Protein AF-A0A7V2KRJ9-F1 (afdb_monomer)

Structure (mmCIF, N/CA/C/O backbone):
data_AF-A0A7V2KRJ9-F1
#
_entry.id   AF-A0A7V2KRJ9-F1
#
loop_
_atom_site.group_PDB
_atom_site.id
_atom_site.type_symbol
_atom_site.label_atom_id
_atom_site.label_alt_id
_atom_site.label_comp_id
_atom_site.label_asym_id
_atom_site.label_entity_id
_atom_site.label_seq_id
_atom_site.pdbx_PDB_ins_code
_atom_site.Cartn_x
_atom_site.Cartn_y
_atom_site.Cartn_z
_atom_site.occupancy
_atom_site.B_iso_or_equiv
_atom_site.auth_seq_id
_atom_site.auth_comp_id
_atom_site.auth_asym_id
_atom_site.auth_atom_id
_atom_site.pdbx_PDB_model_num
ATOM 1 N N . THR A 1 1 ? 4.786 -13.961 -20.741 1.00 62.81 1 THR A N 1
ATOM 2 C CA . THR A 1 1 ? 5.514 -12.858 -20.081 1.00 62.81 1 THR A CA 1
ATOM 3 C C . THR A 1 1 ? 4.739 -12.447 -18.850 1.00 62.81 1 THR A C 1
ATOM 5 O O . THR A 1 1 ? 3.518 -12.423 -18.927 1.00 62.81 1 THR A O 1
ATOM 8 N N . PHE A 1 2 ? 5.408 -12.231 -17.719 1.00 61.28 2 PHE A N 1
ATOM 9 C CA . PHE A 1 2 ? 4.775 -11.829 -16.459 1.00 61.28 2 PHE A CA 1
ATOM 10 C C . PHE A 1 2 ? 4.596 -10.303 -16.440 1.00 61.28 2 PHE A C 1
ATOM 12 O O . PHE A 1 2 ? 5.543 -9.588 -16.754 1.00 61.28 2 PHE A O 1
ATOM 19 N N . ASP A 1 3 ? 3.392 -9.827 -16.122 1.00 69.88 3 ASP A N 1
ATOM 20 C CA . ASP A 1 3 ? 3.074 -8.407 -15.928 1.00 69.88 3 ASP A CA 1
ATOM 21 C C . ASP A 1 3 ? 2.275 -8.293 -14.626 1.00 69.88 3 ASP A C 1
ATOM 23 O O . ASP A 1 3 ? 1.245 -8.950 -14.465 1.00 69.88 3 ASP A O 1
ATOM 27 N N . GLU A 1 4 ? 2.755 -7.488 -13.685 1.00 66.12 4 GLU A N 1
ATOM 28 C CA . GLU A 1 4 ? 2.124 -7.283 -12.374 1.00 66.12 4 GLU A CA 1
ATOM 29 C C . GLU A 1 4 ? 0.7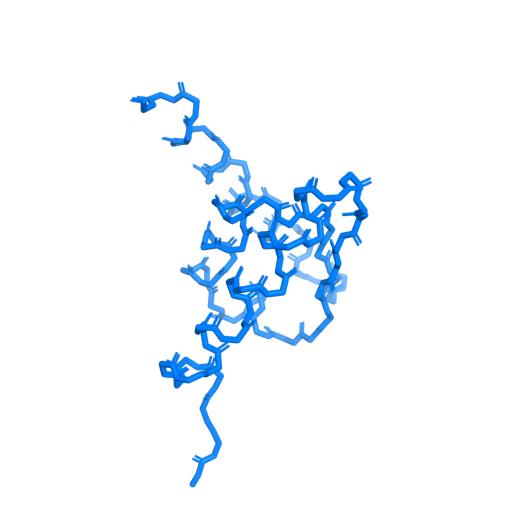87 -6.532 -12.476 1.00 66.12 4 GLU A C 1
ATOM 31 O O . GLU A 1 4 ? -0.019 -6.560 -11.547 1.00 66.12 4 GLU A O 1
ATOM 36 N N . ARG A 1 5 ? 0.511 -5.917 -13.631 1.00 67.62 5 ARG A N 1
ATOM 37 C CA . ARG A 1 5 ? -0.772 -5.287 -13.971 1.00 67.62 5 ARG A CA 1
ATOM 38 C C . ARG A 1 5 ? -1.739 -6.258 -14.637 1.00 67.62 5 ARG A C 1
ATOM 40 O O . ARG A 1 5 ? -2.828 -5.851 -15.040 1.00 67.62 5 ARG A O 1
ATOM 47 N N . ASN A 1 6 ? -1.356 -7.527 -14.791 1.00 83.50 6 ASN A N 1
ATOM 48 C CA . ASN A 1 6 ? -2.276 -8.540 -15.273 1.00 83.50 6 ASN A CA 1
ATOM 49 C C . ASN A 1 6 ? -3.517 -8.556 -14.373 1.00 83.50 6 ASN A C 1
ATOM 51 O O . ASN A 1 6 ? -3.417 -8.596 -13.147 1.00 83.50 6 ASN A O 1
ATOM 55 N N . GLU A 1 7 ? -4.691 -8.538 -14.994 1.0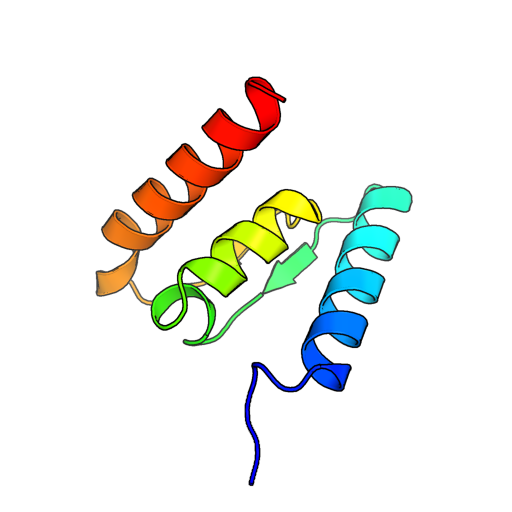0 84.88 7 GLU A N 1
ATOM 56 C CA . GLU A 1 7 ? -5.967 -8.444 -14.289 1.00 84.88 7 GLU A CA 1
ATOM 57 C C . GLU A 1 7 ? -6.135 -9.546 -13.232 1.00 84.88 7 GLU A C 1
ATOM 59 O O . GLU A 1 7 ? -6.615 -9.278 -12.131 1.00 84.88 7 GLU A O 1
ATOM 64 N N . ALA A 1 8 ? -5.648 -10.761 -13.503 1.00 87.81 8 ALA A N 1
ATOM 65 C CA . ALA A 1 8 ? -5.693 -11.855 -12.539 1.00 87.81 8 ALA A CA 1
ATOM 66 C C . ALA A 1 8 ? -4.856 -11.565 -11.280 1.00 87.81 8 ALA A C 1
ATOM 68 O O . ALA A 1 8 ? -5.271 -11.919 -10.176 1.00 87.81 8 ALA A O 1
ATOM 69 N N . VAL A 1 9 ? -3.709 -10.890 -11.425 1.00 88.31 9 VAL A N 1
ATOM 70 C CA . VAL A 1 9 ? -2.856 -10.474 -10.299 1.00 88.31 9 VAL A CA 1
ATOM 71 C C . VAL A 1 9 ? -3.555 -9.388 -9.486 1.00 88.31 9 VAL A C 1
ATOM 73 O O . VAL A 1 9 ? -3.631 -9.497 -8.263 1.00 88.31 9 VAL A O 1
ATOM 76 N N . LEU A 1 10 ? -4.139 -8.385 -10.147 1.00 90.44 10 LEU A N 1
ATOM 77 C CA . LEU A 1 10 ? -4.875 -7.312 -9.471 1.00 90.44 10 LEU A CA 1
ATOM 78 C C . LEU A 1 10 ? -6.078 -7.846 -8.684 1.00 90.44 10 LEU A C 1
ATOM 80 O O . LEU A 1 10 ? -6.263 -7.468 -7.529 1.00 90.44 10 LEU A O 1
ATOM 84 N N . ILE A 1 11 ? -6.849 -8.773 -9.262 1.00 93.12 11 ILE A N 1
ATOM 85 C CA . ILE A 1 11 ? -7.976 -9.428 -8.579 1.00 93.12 11 ILE A CA 1
ATOM 86 C C . ILE A 1 11 ? -7.487 -10.231 -7.368 1.00 93.12 11 ILE A C 1
ATOM 88 O O . ILE A 1 11 ? -8.127 -10.215 -6.313 1.00 93.12 11 ILE A O 1
ATOM 92 N N . ALA A 1 12 ? -6.365 -10.944 -7.498 1.00 93.38 12 ALA A N 1
ATOM 93 C CA . ALA A 1 12 ? -5.794 -11.707 -6.393 1.00 93.38 12 ALA A CA 1
ATOM 94 C C . ALA A 1 12 ? -5.361 -10.791 -5.235 1.00 93.38 12 ALA A C 1
ATOM 96 O O . ALA A 1 12 ? -5.704 -11.065 -4.082 1.00 93.38 12 ALA A O 1
ATOM 97 N N . LEU A 1 13 ? -4.677 -9.683 -5.540 1.00 93.25 13 LEU A N 1
ATOM 98 C CA . LEU A 1 13 ? -4.263 -8.679 -4.556 1.00 93.25 13 LEU A CA 1
ATOM 99 C C . LEU A 1 13 ? -5.467 -8.040 -3.861 1.00 93.25 13 LEU A C 1
ATOM 101 O O . LEU A 1 13 ? -5.519 -8.005 -2.632 1.00 93.25 13 LEU A O 1
ATOM 105 N N . GLU A 1 14 ? -6.463 -7.596 -4.629 1.00 95.50 14 GLU A N 1
ATOM 106 C CA . GLU A 1 14 ? -7.683 -6.994 -4.092 1.00 95.50 14 GLU A CA 1
ATOM 107 C C . GLU A 1 14 ? -8.388 -7.934 -3.110 1.00 95.50 14 GLU A C 1
ATOM 109 O O . GLU A 1 14 ? -8.747 -7.530 -2.001 1.00 95.50 14 GLU A O 1
ATOM 114 N N . ARG A 1 15 ? -8.567 -9.203 -3.49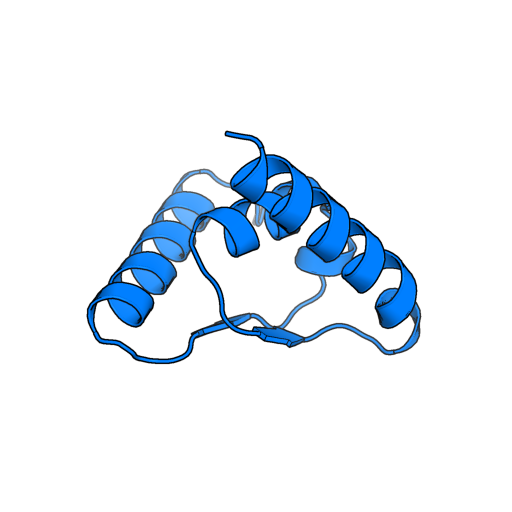8 1.00 96.62 15 ARG A N 1
ATOM 115 C CA . ARG A 1 15 ? -9.211 -10.214 -2.651 1.00 96.62 15 ARG A CA 1
ATOM 116 C C . ARG A 1 15 ? -8.436 -10.444 -1.362 1.00 96.62 15 ARG A C 1
ATOM 118 O O . ARG A 1 15 ? -9.048 -10.467 -0.297 1.00 96.62 15 ARG A O 1
ATOM 125 N N . ALA A 1 16 ? -7.115 -10.591 -1.447 1.00 96.00 16 ALA A N 1
ATOM 126 C CA . ALA A 1 16 ? -6.270 -10.822 -0.281 1.00 96.00 16 ALA A CA 1
ATOM 127 C C . ALA A 1 16 ? -6.327 -9.646 0.708 1.00 96.00 16 ALA A C 1
ATOM 129 O O . ALA A 1 16 ? -6.540 -9.853 1.903 1.00 96.00 16 ALA A O 1
ATOM 130 N N . ILE A 1 17 ? -6.207 -8.413 0.208 1.00 96.75 17 ILE A N 1
ATOM 131 C CA . ILE A 1 17 ? -6.207 -7.201 1.037 1.00 96.75 17 ILE A CA 1
ATOM 132 C C . ILE A 1 17 ? -7.576 -6.987 1.684 1.00 96.75 17 ILE A C 1
ATOM 134 O O . ILE A 1 17 ? -7.659 -6.794 2.897 1.00 96.75 17 ILE A O 1
ATOM 138 N N . LYS A 1 18 ? -8.666 -7.085 0.910 1.00 96.81 18 LYS A N 1
ATOM 139 C CA . LYS A 1 18 ? -10.027 -6.930 1.445 1.00 96.81 18 LYS A CA 1
ATOM 140 C C . LYS A 1 18 ? -10.364 -8.006 2.474 1.00 96.81 18 LYS A C 1
ATOM 142 O O . LYS A 1 18 ? -10.976 -7.690 3.493 1.00 96.81 18 LYS A O 1
ATOM 147 N N . ALA A 1 19 ? -9.942 -9.251 2.243 1.00 97.69 19 ALA A N 1
ATOM 148 C CA . ALA A 1 19 ? -10.120 -10.331 3.207 1.00 97.69 19 ALA A CA 1
ATOM 149 C C . ALA A 1 19 ? -9.364 -10.040 4.512 1.00 97.69 19 ALA A C 1
ATOM 151 O O . ALA A 1 19 ? -9.980 -10.061 5.577 1.00 97.69 19 ALA A O 1
ATOM 152 N N . ALA A 1 20 ? -8.074 -9.689 4.441 1.00 97.31 20 ALA A N 1
ATOM 153 C CA . ALA A 1 20 ? -7.275 -9.327 5.614 1.00 97.31 20 ALA A CA 1
ATOM 154 C C . ALA A 1 20 ? -7.916 -8.173 6.400 1.00 97.31 20 ALA A C 1
ATOM 156 O O . ALA A 1 20 ? -8.159 -8.302 7.601 1.00 97.31 20 ALA A O 1
ATOM 157 N N . ARG A 1 21 ? -8.317 -7.101 5.704 1.00 95.75 21 ARG A N 1
ATOM 158 C CA . ARG A 1 21 ? -9.013 -5.956 6.303 1.00 95.75 21 ARG A CA 1
ATOM 159 C C . ARG A 1 21 ? -10.313 -6.364 6.997 1.00 95.75 21 ARG A C 1
ATOM 161 O O . ARG A 1 21 ? -10.562 -5.916 8.111 1.00 95.75 21 ARG A O 1
ATOM 168 N N . SER A 1 22 ? -11.129 -7.217 6.371 1.00 96.62 22 SER A N 1
ATOM 169 C CA . SER A 1 22 ? -12.395 -7.687 6.959 1.00 96.62 22 SER A CA 1
ATOM 170 C C . SER A 1 22 ? -12.202 -8.491 8.248 1.00 96.62 22 SER A C 1
ATOM 172 O O . SER A 1 22 ? -13.085 -8.510 9.099 1.00 96.62 22 SER A O 1
ATOM 174 N N . MET A 1 23 ? -11.029 -9.106 8.413 1.00 97.06 23 MET A N 1
ATOM 175 C CA . MET A 1 23 ? -10.644 -9.853 9.609 1.00 97.06 23 MET A CA 1
ATOM 176 C C . MET A 1 23 ? -9.892 -8.991 10.636 1.00 97.06 23 MET A C 1
ATOM 178 O O . MET A 1 23 ? -9.454 -9.513 11.657 1.00 97.06 23 MET A O 1
ATOM 182 N N . GLY A 1 24 ? -9.697 -7.691 10.375 1.00 95.69 24 GLY A N 1
ATOM 183 C CA . GLY A 1 24 ? -8.874 -6.823 11.223 1.00 95.69 24 GLY A CA 1
ATOM 184 C C . GLY A 1 24 ? -7.383 -7.188 11.211 1.00 95.69 24 GLY A C 1
ATOM 185 O O . GLY A 1 24 ? -6.656 -6.826 12.132 1.00 95.69 24 GLY A O 1
ATOM 186 N N . VAL A 1 25 ? -6.927 -7.920 10.190 1.00 97.00 25 VAL A N 1
ATOM 187 C CA . VAL A 1 25 ? -5.538 -8.362 10.029 1.00 97.00 25 VAL A CA 1
ATOM 188 C C . VAL A 1 25 ? -4.789 -7.378 9.134 1.00 97.00 25 VAL A C 1
ATOM 190 O O . VAL A 1 25 ? -5.302 -6.922 8.109 1.00 97.00 25 VAL A O 1
ATOM 193 N N . THR A 1 26 ? -3.554 -7.055 9.511 1.00 96.00 26 THR A N 1
ATOM 194 C CA . THR A 1 26 ? -2.680 -6.195 8.712 1.00 96.00 26 THR A CA 1
ATOM 195 C C . THR A 1 26 ? -2.245 -6.895 7.425 1.00 96.00 26 THR A C 1
ATOM 197 O O . THR A 1 26 ? -2.021 -8.103 7.378 1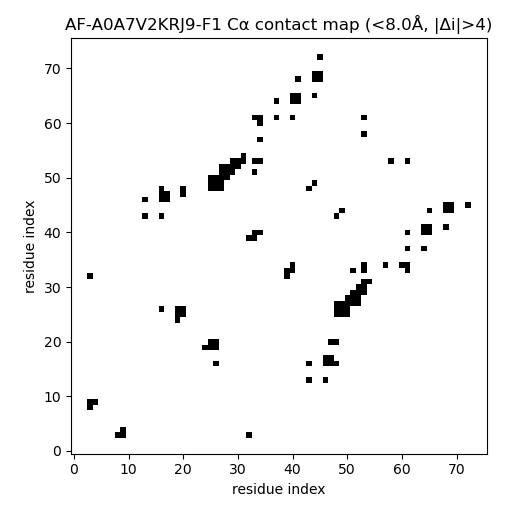.00 96.00 26 THR A O 1
ATOM 200 N N . SER A 1 27 ? -2.112 -6.121 6.354 1.00 96.00 27 SER A N 1
ATOM 201 C CA . SER A 1 27 ? -1.571 -6.573 5.072 1.00 96.00 27 SER A CA 1
ATOM 202 C C . SER A 1 27 ? -0.473 -5.626 4.600 1.00 96.00 27 SER A C 1
ATOM 204 O O . SER A 1 27 ? -0.574 -4.403 4.755 1.00 96.00 27 SER A O 1
ATOM 206 N N . SER A 1 28 ? 0.596 -6.204 4.054 1.00 93.44 28 SER A N 1
ATOM 207 C CA . SER A 1 28 ? 1.739 -5.476 3.509 1.00 93.44 28 SER A CA 1
ATOM 208 C C . SER A 1 28 ? 2.159 -6.079 2.177 1.00 93.44 28 SER A C 1
ATOM 210 O O . SER A 1 28 ? 2.025 -7.288 1.975 1.00 93.44 28 SER A O 1
ATOM 212 N N . ILE A 1 29 ? 2.665 -5.239 1.279 1.00 90.12 29 ILE A N 1
ATOM 213 C CA . ILE A 1 29 ? 3.256 -5.664 0.013 1.00 90.12 29 ILE A CA 1
ATOM 214 C C . ILE A 1 29 ? 4.711 -5.203 -0.047 1.00 90.12 29 ILE A C 1
ATOM 216 O O . ILE A 1 29 ? 5.036 -4.066 0.304 1.00 90.12 29 ILE A O 1
ATOM 220 N N . CYS A 1 30 ? 5.583 -6.104 -0.486 1.00 87.50 30 CYS A N 1
ATOM 221 C CA . CYS A 1 30 ? 6.970 -5.814 -0.813 1.00 87.50 30 CYS A CA 1
ATOM 222 C C . CYS A 1 30 ? 7.187 -5.959 -2.322 1.00 87.50 30 CYS A C 1
ATOM 224 O O . CYS A 1 30 ? 6.482 -6.714 -2.991 1.00 87.50 30 CYS A O 1
ATOM 226 N N . GLY A 1 31 ? 8.161 -5.227 -2.856 1.00 75.75 31 GLY A N 1
ATOM 227 C CA . GLY A 1 31 ? 8.527 -5.277 -4.270 1.00 75.75 31 GLY A CA 1
ATOM 228 C C . GLY A 1 31 ? 8.680 -3.889 -4.876 1.00 75.75 31 GLY A C 1
ATOM 229 O O . GLY A 1 31 ? 8.455 -2.877 -4.218 1.00 75.75 31 GLY A O 1
ATOM 230 N N . GLN A 1 32 ? 9.078 -3.843 -6.146 1.00 71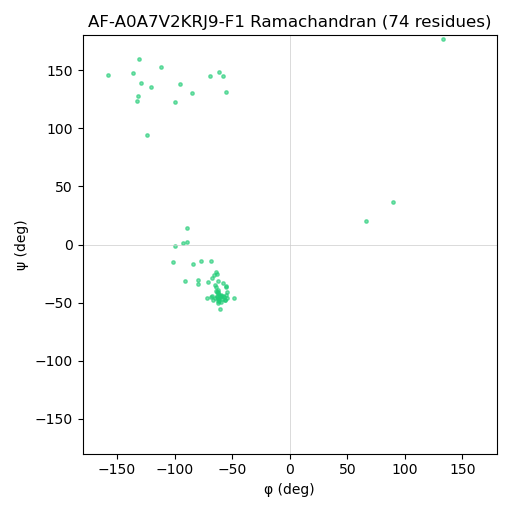.25 32 GLN A N 1
ATOM 231 C CA . GLN A 1 32 ? 9.256 -2.578 -6.863 1.00 71.25 32 GLN A CA 1
ATOM 232 C C . GLN A 1 32 ? 7.947 -2.047 -7.462 1.00 71.25 32 GLN A C 1
ATOM 234 O O . GLN A 1 32 ? 7.865 -0.857 -7.751 1.00 71.25 32 GLN A O 1
ATOM 239 N N . ALA A 1 33 ? 6.913 -2.885 -7.594 1.00 70.25 33 ALA A N 1
ATOM 240 C CA . ALA A 1 33 ? 5.615 -2.520 -8.164 1.00 70.25 33 ALA A CA 1
ATOM 241 C C . ALA A 1 33 ? 5.006 -1.216 -7.594 1.00 70.25 33 ALA A C 1
ATOM 243 O O . ALA A 1 33 ? 4.600 -0.369 -8.390 1.00 70.25 33 ALA A O 1
ATOM 244 N N . PRO A 1 34 ? 4.985 -0.984 -6.260 1.00 61.53 34 PRO A N 1
ATOM 245 C CA . PRO A 1 34 ? 4.415 0.238 -5.680 1.00 61.53 34 PRO A CA 1
ATOM 246 C C . PRO A 1 34 ? 5.224 1.498 -6.022 1.00 61.53 34 PRO A C 1
ATOM 248 O O . PRO A 1 34 ? 4.676 2.596 -6.110 1.00 61.53 34 PRO A O 1
ATOM 251 N N . SER A 1 35 ? 6.531 1.329 -6.229 1.00 65.50 35 SER A N 1
ATOM 252 C CA . SER A 1 35 ? 7.459 2.396 -6.608 1.00 65.50 35 SER A CA 1
ATOM 253 C C . SER A 1 35 ? 7.399 2.718 -8.102 1.00 65.50 35 SER A C 1
ATOM 255 O O . SER A 1 35 ? 7.654 3.850 -8.500 1.00 65.50 35 SER A O 1
ATOM 257 N N . VAL A 1 36 ? 7.091 1.722 -8.936 1.00 70.81 36 VAL A N 1
ATOM 258 C CA . VAL A 1 36 ? 7.089 1.846 -10.402 1.00 70.81 36 VAL A CA 1
ATOM 259 C C . VAL A 1 36 ? 5.716 2.272 -10.931 1.00 70.81 36 VAL A C 1
ATOM 261 O O . VAL A 1 36 ? 5.646 2.996 -11.923 1.00 70.81 36 VAL A O 1
ATOM 264 N N . TYR A 1 37 ? 4.629 1.874 -10.262 1.00 80.75 37 TYR A N 1
ATOM 265 C CA . TYR A 1 37 ? 3.257 2.114 -10.713 1.00 80.75 37 TYR A CA 1
ATOM 266 C C . TYR A 1 37 ? 2.439 2.857 -9.644 1.00 80.75 37 TYR A C 1
ATOM 268 O O . TYR A 1 37 ? 1.828 2.220 -8.780 1.00 80.75 37 TYR A O 1
ATOM 276 N N . PRO A 1 38 ? 2.359 4.201 -9.706 1.00 83.38 38 PRO A N 1
ATOM 277 C CA . PRO A 1 38 ? 1.561 4.991 -8.767 1.00 83.38 38 PRO A CA 1
ATOM 278 C C . PRO A 1 38 ? 0.100 4.536 -8.695 1.00 83.38 38 PRO A C 1
ATOM 280 O O . PRO A 1 38 ? -0.453 4.394 -7.612 1.00 83.38 38 PRO A O 1
ATOM 283 N N . GLU A 1 39 ? -0.496 4.204 -9.841 1.00 86.56 39 GLU A N 1
ATOM 284 C CA . GLU A 1 39 ? -1.861 3.674 -9.961 1.00 86.56 39 GLU A CA 1
ATOM 285 C C . GLU A 1 39 ? -2.102 2.382 -9.162 1.00 86.56 39 GLU A C 1
ATOM 287 O O . GLU A 1 39 ? -3.200 2.163 -8.645 1.00 86.56 39 GLU A O 1
ATOM 292 N N . LEU A 1 40 ? -1.082 1.525 -9.028 1.00 87.69 40 LEU A N 1
ATOM 293 C CA . LEU A 1 40 ? -1.169 0.323 -8.207 1.00 87.69 40 LEU A CA 1
ATOM 294 C C . LEU A 1 40 ? -1.171 0.704 -6.728 1.00 87.69 40 LEU A C 1
ATOM 296 O O . LEU A 1 40 ? -2.030 0.235 -5.989 1.00 87.69 40 LEU A O 1
ATOM 300 N N . THR A 1 41 ? -0.271 1.594 -6.309 1.00 89.81 41 THR A N 1
ATOM 301 C CA . THR A 1 41 ? -0.229 2.125 -4.937 1.00 89.81 41 THR A CA 1
ATOM 302 C C . THR A 1 41 ? -1.563 2.752 -4.538 1.00 89.81 41 THR A C 1
ATOM 304 O O . THR A 1 41 ? -2.085 2.449 -3.468 1.00 89.81 41 THR A O 1
ATOM 307 N N . GLU A 1 42 ? -2.185 3.531 -5.423 1.00 91.69 42 GLU A N 1
ATOM 308 C CA . GLU A 1 42 ? -3.515 4.104 -5.188 1.00 91.69 42 GLU A CA 1
ATOM 309 C C . GLU A 1 42 ? -4.595 3.030 -4.990 1.00 91.69 42 GLU A C 1
ATOM 311 O O . GLU A 1 42 ? -5.406 3.127 -4.066 1.00 91.69 42 GLU A O 1
ATOM 316 N N . LYS A 1 43 ? -4.596 1.974 -5.818 1.00 92.75 43 LYS A N 1
ATOM 317 C CA . LYS A 1 43 ? -5.518 0.836 -5.664 1.00 92.75 43 LYS A CA 1
ATOM 318 C C . LYS A 1 43 ? -5.296 0.100 -4.346 1.00 92.75 43 LYS A C 1
ATOM 320 O O . LYS A 1 43 ? -6.266 -0.205 -3.660 1.00 92.75 43 LYS A O 1
ATOM 325 N N . LEU A 1 44 ? -4.042 -0.157 -3.976 1.00 93.75 44 LEU A N 1
ATOM 326 C CA . LEU A 1 44 ? -3.688 -0.831 -2.726 1.00 93.75 44 LEU A CA 1
ATOM 327 C C . LEU A 1 44 ? -4.200 -0.044 -1.509 1.00 93.75 44 LEU A C 1
ATOM 329 O O . LEU A 1 44 ? -4.811 -0.634 -0.615 1.00 93.75 44 LEU A O 1
ATOM 333 N N . VAL A 1 45 ? -4.023 1.283 -1.506 1.00 94.56 45 VAL A N 1
ATOM 334 C CA . VAL A 1 45 ? -4.574 2.181 -0.475 1.00 94.56 45 VAL A CA 1
ATOM 335 C C . VAL A 1 45 ? -6.104 2.116 -0.462 1.00 94.56 45 VAL A C 1
ATOM 337 O O . VAL A 1 45 ? -6.698 1.897 0.591 1.00 94.56 45 VAL A O 1
ATOM 340 N N . ALA A 1 46 ? -6.756 2.199 -1.626 1.00 94.88 46 ALA A N 1
ATOM 341 C CA . ALA A 1 46 ? -8.215 2.113 -1.733 1.00 94.88 46 ALA A CA 1
ATOM 342 C C . ALA A 1 46 ? -8.791 0.760 -1.273 1.00 94.88 46 ALA A C 1
ATOM 344 O O . ALA A 1 46 ? -9.907 0.700 -0.756 1.00 94.88 46 ALA A O 1
ATOM 345 N N . TRP A 1 47 ? -8.047 -0.335 -1.438 1.00 96.00 47 TRP A N 1
ATOM 346 C CA . TRP A 1 47 ? -8.415 -1.652 -0.911 1.00 96.00 47 TRP A CA 1
ATOM 347 C C . TRP A 1 47 ? -8.151 -1.786 0.592 1.00 96.00 47 TRP A C 1
ATOM 349 O O . TRP A 1 47 ? -8.697 -2.686 1.234 1.00 96.00 47 TRP A O 1
ATOM 359 N N . GLY A 1 48 ? -7.382 -0.859 1.163 1.00 95.56 48 GLY A N 1
ATOM 360 C CA . GLY A 1 48 ? -7.114 -0.763 2.588 1.00 95.56 48 GLY A CA 1
ATOM 361 C C . GLY A 1 48 ? -5.897 -1.560 3.033 1.00 95.56 48 GLY A C 1
ATOM 362 O O . GLY A 1 48 ? -5.932 -2.138 4.121 1.00 95.56 48 GLY A O 1
ATOM 363 N N . ILE A 1 49 ? -4.847 -1.601 2.206 1.00 95.88 49 ILE A N 1
ATOM 364 C CA . ILE A 1 49 ? -3.541 -2.100 2.633 1.00 95.88 49 ILE A CA 1
ATOM 365 C C . ILE A 1 49 ? -3.038 -1.287 3.830 1.00 95.88 49 ILE A C 1
ATOM 367 O O . ILE A 1 49 ? -3.282 -0.086 3.923 1.00 95.88 49 ILE A O 1
ATOM 371 N N . THR A 1 50 ? -2.335 -1.933 4.756 1.00 95.38 50 THR A N 1
ATOM 372 C CA . THR A 1 50 ? -1.884 -1.271 5.995 1.00 95.38 50 THR A CA 1
ATOM 373 C C . THR A 1 50 ? -0.419 -0.852 5.964 1.00 95.38 50 THR A C 1
ATOM 375 O O . THR A 1 50 ? 0.029 -0.093 6.816 1.00 95.38 50 THR A O 1
ATOM 378 N N . SER A 1 51 ? 0.355 -1.376 5.014 1.00 94.25 51 SER A N 1
ATOM 379 C CA . SER A 1 51 ? 1.788 -1.120 4.909 1.00 94.25 51 SER A CA 1
ATOM 380 C C . SER A 1 51 ? 2.275 -1.371 3.483 1.00 94.25 51 SER A C 1
ATOM 382 O O . SER A 1 51 ? 1.796 -2.275 2.803 1.00 94.25 51 SER A O 1
ATOM 384 N N . ILE A 1 52 ? 3.250 -0.585 3.033 1.00 92.12 52 ILE A N 1
ATOM 385 C CA . ILE A 1 52 ? 3.938 -0.777 1.755 1.00 92.12 52 ILE A CA 1
ATOM 386 C C . ILE A 1 52 ? 5.441 -0.692 2.024 1.00 92.12 52 ILE A C 1
ATOM 388 O O . ILE A 1 52 ? 5.906 0.258 2.655 1.00 92.12 52 ILE A O 1
ATOM 392 N N . SER A 1 53 ? 6.195 -1.692 1.569 1.00 90.69 53 SER A N 1
ATOM 393 C CA . SER A 1 53 ? 7.654 -1.723 1.679 1.00 90.69 53 SER A CA 1
ATOM 394 C C . SER A 1 53 ? 8.283 -1.298 0.356 1.00 90.69 53 SER A C 1
ATOM 396 O O . SER A 1 53 ? 8.026 -1.909 -0.681 1.00 90.69 53 SER A O 1
ATOM 398 N N . VAL A 1 54 ? 9.105 -0.249 0.404 1.00 89.19 54 VAL A N 1
ATOM 399 C CA . VAL A 1 54 ? 9.792 0.328 -0.758 1.00 89.19 54 VAL A CA 1
ATOM 400 C C . VAL A 1 54 ? 11.275 0.522 -0.470 1.00 89.19 54 VAL A C 1
ATOM 402 O O . VAL A 1 54 ? 11.694 0.598 0.688 1.00 89.19 54 VAL A O 1
ATOM 405 N N . SER A 1 55 ? 12.069 0.630 -1.533 1.00 87.31 55 SER A N 1
ATOM 406 C CA . SER A 1 55 ? 13.476 1.014 -1.431 1.00 87.31 55 SER A CA 1
ATOM 407 C C . SER A 1 55 ? 13.626 2.425 -0.828 1.00 87.31 55 SER A C 1
ATOM 409 O O . SER A 1 55 ? 12.750 3.270 -1.040 1.00 87.31 55 SER A O 1
ATOM 411 N N . PRO A 1 56 ? 14.716 2.713 -0.088 1.00 88.56 56 PRO A N 1
ATOM 412 C CA . PRO A 1 56 ? 14.892 3.987 0.617 1.00 88.56 56 PRO A CA 1
ATOM 413 C C . PRO A 1 56 ? 14.776 5.241 -0.260 1.00 88.56 56 PRO A C 1
ATOM 415 O O . PRO A 1 56 ? 14.231 6.253 0.175 1.00 88.56 56 PRO A O 1
ATOM 418 N N . ASP A 1 57 ? 15.247 5.161 -1.501 1.00 88.25 57 ASP A N 1
ATOM 419 C CA . ASP A 1 57 ? 15.186 6.215 -2.516 1.00 88.25 57 ASP A CA 1
ATOM 420 C C . ASP A 1 57 ? 13.751 6.576 -2.935 1.00 88.25 57 ASP A C 1
ATOM 422 O O . ASP A 1 57 ? 13.496 7.705 -3.344 1.00 88.25 57 ASP A O 1
ATOM 426 N N . MET A 1 58 ? 12.795 5.660 -2.752 1.00 87.31 58 MET A N 1
ATOM 427 C CA . MET A 1 58 ? 11.397 5.828 -3.165 1.00 87.31 58 MET A CA 1
ATOM 428 C C . MET A 1 58 ? 10.456 6.236 -2.028 1.00 87.31 58 MET A C 1
ATOM 430 O O . MET A 1 58 ? 9.265 6.451 -2.268 1.00 87.31 58 MET A O 1
ATOM 434 N N . ILE A 1 59 ? 10.954 6.368 -0.793 1.00 88.94 59 ILE A N 1
ATOM 435 C CA . ILE A 1 59 ? 10.124 6.687 0.380 1.00 88.94 59 ILE A CA 1
ATOM 436 C C . ILE A 1 59 ? 9.368 8.007 0.187 1.00 88.94 59 ILE A C 1
ATOM 438 O O . ILE A 1 59 ? 8.168 8.060 0.447 1.00 88.94 59 ILE A O 1
ATOM 442 N N . GLY A 1 60 ? 10.046 9.063 -0.278 1.00 90.81 60 GLY A N 1
ATOM 443 C CA . GLY A 1 60 ? 9.436 10.385 -0.467 1.00 90.81 60 GLY A CA 1
ATOM 444 C C . GLY A 1 60 ? 8.274 10.343 -1.460 1.00 90.81 60 GLY A C 1
ATOM 445 O O . GLY A 1 60 ? 7.140 10.658 -1.108 1.00 90.81 60 GLY A O 1
A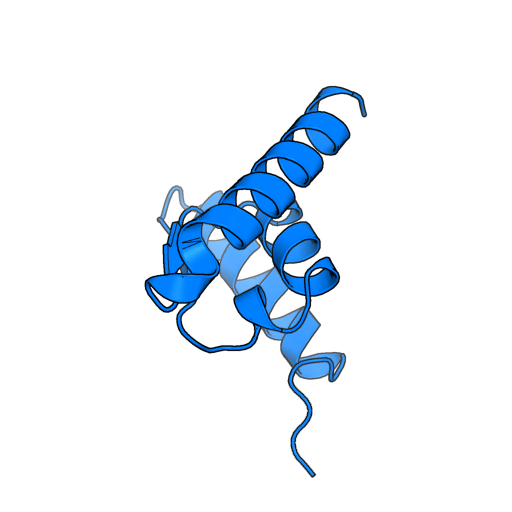TOM 446 N N . THR A 1 61 ? 8.541 9.842 -2.666 1.00 89.88 61 THR A N 1
ATOM 447 C CA . THR A 1 61 ? 7.543 9.707 -3.733 1.00 89.88 61 THR A CA 1
ATOM 448 C C . THR A 1 61 ? 6.372 8.817 -3.322 1.00 89.88 61 THR A C 1
ATOM 450 O O . THR A 1 61 ? 5.217 9.175 -3.541 1.00 89.88 61 THR A O 1
ATOM 453 N N . THR A 1 62 ? 6.641 7.680 -2.675 1.00 90.19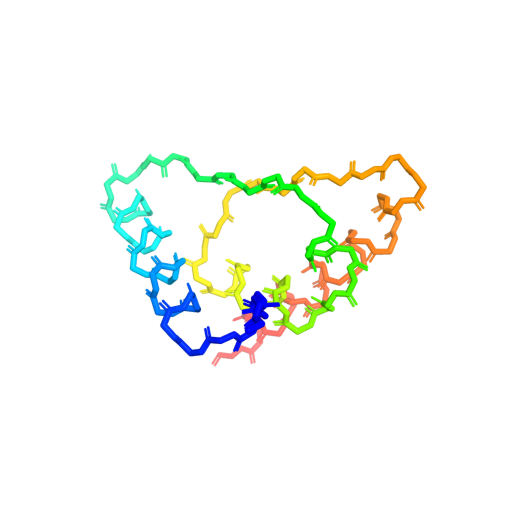 62 THR A N 1
ATOM 454 C CA . THR A 1 62 ? 5.584 6.756 -2.234 1.00 90.19 62 THR A CA 1
ATOM 455 C C . THR A 1 62 ? 4.674 7.416 -1.200 1.00 90.19 62 THR A C 1
ATOM 457 O O . THR A 1 62 ? 3.456 7.281 -1.285 1.00 90.19 62 THR A O 1
ATOM 460 N N . ARG A 1 63 ? 5.237 8.189 -0.260 1.00 92.38 63 ARG A N 1
ATOM 461 C CA . ARG A 1 63 ? 4.448 8.941 0.729 1.00 92.38 63 ARG A CA 1
ATOM 462 C C . ARG A 1 63 ? 3.545 9.982 0.079 1.00 92.38 63 ARG A C 1
ATOM 464 O O . ARG A 1 63 ? 2.398 10.105 0.489 1.00 92.38 63 ARG A O 1
ATOM 471 N N . GLU A 1 64 ? 4.028 10.700 -0.932 1.00 93.06 64 GLU A N 1
ATOM 472 C CA . GLU A 1 64 ? 3.205 11.669 -1.668 1.00 93.06 64 GLU A CA 1
ATOM 473 C C . GLU A 1 64 ? 2.045 11.000 -2.416 1.00 93.06 64 GLU A C 1
ATOM 475 O O . GLU A 1 64 ? 0.934 11.530 -2.428 1.00 93.06 64 GLU A O 1
ATOM 480 N N . ILE A 1 65 ? 2.286 9.836 -3.028 1.00 91.56 65 ILE A 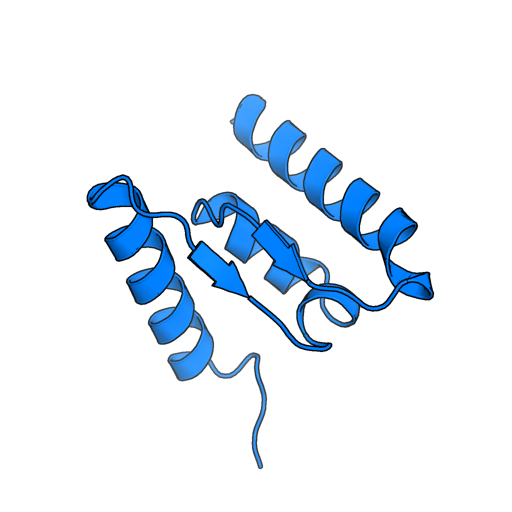N 1
ATOM 481 C CA . ILE A 1 65 ? 1.243 9.065 -3.721 1.00 91.56 65 ILE A CA 1
ATOM 482 C C . ILE A 1 65 ? 0.187 8.585 -2.721 1.00 91.56 65 ILE A C 1
ATOM 484 O O . ILE A 1 65 ? -1.005 8.746 -2.979 1.00 91.56 65 ILE A O 1
ATOM 488 N N . ILE A 1 66 ? 0.617 8.032 -1.580 1.00 92.88 66 ILE A N 1
ATOM 489 C CA . ILE A 1 66 ? -0.288 7.577 -0.517 1.00 92.88 66 ILE A CA 1
ATOM 490 C C . ILE A 1 66 ? -1.132 8.745 -0.003 1.00 92.88 66 ILE A C 1
ATOM 492 O O . ILE A 1 66 ? -2.351 8.631 -0.003 1.00 92.88 66 ILE A O 1
ATOM 496 N N . ALA A 1 67 ? -0.515 9.883 0.327 1.00 94.25 67 ALA A N 1
ATOM 497 C CA . ALA A 1 67 ? -1.232 11.052 0.835 1.00 94.25 67 ALA A CA 1
ATOM 498 C C . ALA A 1 67 ? -2.319 11.538 -0.140 1.00 94.25 67 ALA A C 1
ATOM 500 O O . ALA A 1 67 ? -3.459 11.761 0.256 1.00 94.25 67 ALA A O 1
ATOM 501 N N . LYS A 1 68 ? -2.003 11.624 -1.440 1.00 92.94 68 LYS A N 1
ATOM 502 C CA . LYS A 1 68 ? -2.988 11.976 -2.481 1.00 92.94 68 LYS A CA 1
ATOM 503 C C . LYS A 1 68 ? -4.093 10.926 -2.619 1.00 92.94 68 LYS A C 1
ATOM 505 O O . LYS A 1 68 ? -5.234 11.253 -2.942 1.00 92.94 68 LYS A O 1
ATOM 510 N N . ALA A 1 69 ? -3.767 9.646 -2.440 1.00 92.56 69 ALA A N 1
ATOM 511 C CA . ALA A 1 69 ? -4.752 8.571 -2.471 1.00 92.56 69 ALA A CA 1
ATOM 512 C C . ALA A 1 69 ? -5.713 8.639 -1.289 1.00 92.56 69 ALA A C 1
ATOM 514 O O . ALA A 1 69 ? -6.916 8.526 -1.507 1.00 92.56 69 ALA A O 1
ATOM 515 N N . GLU A 1 70 ? -5.197 8.874 -0.088 1.00 93.38 70 GLU A N 1
ATOM 516 C CA . GLU A 1 70 ? -5.986 9.056 1.130 1.00 93.38 70 GLU A CA 1
ATOM 517 C C . GLU A 1 70 ? -6.892 10.289 1.020 1.00 93.38 70 GLU A C 1
ATOM 519 O O . GLU A 1 70 ? -8.102 10.154 1.183 1.00 93.38 70 GLU A O 1
ATOM 524 N N . GLU A 1 71 ? -6.360 11.441 0.597 1.00 94.31 71 GLU A N 1
ATOM 525 C CA . GLU A 1 71 ? -7.134 12.676 0.382 1.00 94.31 71 GLU A CA 1
ATOM 526 C C . GLU A 1 71 ? -8.328 12.448 -0.565 1.00 94.31 71 GLU A C 1
ATOM 528 O O . GLU A 1 71 ? -9.466 12.814 -0.269 1.00 94.31 71 GLU A O 1
ATOM 533 N N . ARG A 1 72 ? -8.114 11.762 -1.695 1.00 90.94 72 ARG A N 1
ATOM 534 C CA . ARG A 1 72 ? -9.207 11.442 -2.634 1.00 90.94 72 ARG A CA 1
ATOM 535 C C . ARG A 1 72 ? -10.252 10.488 -2.062 1.00 90.94 72 ARG A C 1
ATOM 537 O O . ARG A 1 72 ? -11.371 10.488 -2.564 1.00 90.94 72 ARG A O 1
ATOM 544 N N . LEU A 1 73 ? -9.900 9.638 -1.099 1.00 89.94 73 LEU A N 1
ATOM 545 C CA . LEU A 1 73 ? -10.852 8.736 -0.445 1.00 89.94 73 LEU A CA 1
ATOM 546 C C . LEU A 1 73 ? -11.671 9.463 0.621 1.00 89.94 73 LEU A C 1
ATOM 548 O O . LEU A 1 73 ? -12.841 9.140 0.788 1.00 89.94 73 LEU A O 1
ATOM 552 N N . GLU A 1 74 ? -11.074 10.434 1.313 1.00 85.12 74 GLU A N 1
ATOM 553 C CA . GLU A 1 74 ? -11.754 11.264 2.314 1.00 85.12 74 GLU A CA 1
ATOM 554 C C . GLU A 1 74 ? -12.751 12.244 1.683 1.00 85.12 74 GLU A C 1
ATOM 556 O O . GLU A 1 74 ? -13.795 12.535 2.265 1.00 85.12 74 GLU A O 1
ATOM 561 N N . HIS A 1 75 ? -12.462 12.725 0.473 1.00 76.38 75 HIS A N 1
ATOM 562 C CA . HIS A 1 75 ? -13.330 13.637 -0.274 1.00 76.38 75 HIS A CA 1
ATOM 563 C C . HIS A 1 75 ? -14.371 12.940 -1.174 1.00 76.38 75 HIS A C 1
ATOM 565 O O . HIS A 1 75 ? -14.959 13.599 -2.037 1.00 76.38 75 HIS A O 1
ATOM 571 N N . ARG A 1 76 ? -14.608 11.632 -1.000 1.00 58.84 76 ARG A N 1
ATOM 572 C CA . ARG A 1 76 ? -15.546 10.834 -1.808 1.00 58.84 76 ARG A CA 1
ATOM 573 C C . ARG A 1 76 ? -16.753 10.361 -1.009 1.00 58.84 76 ARG A C 1
ATOM 575 O O . ARG A 1 76 ? -17.848 10.344 -1.611 1.00 58.84 76 ARG A O 1
#

Secondary structure (DSSP, 8-state):
---TT-HHHHHHHHHHHHHHHHTT---EEESSHHHH-HHHHHHHHHHT--EEE--GGGHHHHHHHHHHHHHHHHT-

Radius of gyration: 12.28 Å; Cα contacts (8 Å, |Δi|>4): 70; chains: 1; bounding box: 31×26×31 Å

Mean predicted aligned error: 4.32 Å

Nearest PDB structures (foldseek):
  2ols-assembly1_A  TM=9.293E-01  e=1.464E-03  Neisseria meningitidis MC58
  2vp8-assembly1_A  TM=7.368E-01  e=1.210E+00  Mycobacterium tuberculosis H37Rv
  6n2a-assembly1_A  TM=5.686E-01  e=1.763E+00  Arabidopsis thaliana
  2nv9-assembly2_D  TM=3.729E-01  e=7.471E+00  Paramecium bursaria Chlorella virus 1

pLDDT: mean 87.82, std 10.12, range [58.84, 97.69]

Foldseek 3Di:
DDDCPPPVNLVVLLVVLLVCVVVVHAAEDEDCCVQVDLPSLLSCVVSPHDYYDDDPVRPVVSVVSNVVSVVVVVVD

Sequence (7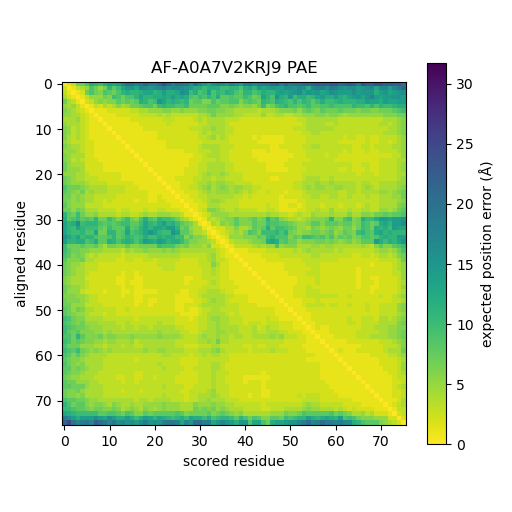6 aa):
TFDERNEAVLIALERAIKAARSMGVTSSICGQAPSVYPELTEKLVAWGITSISVSPDMIGTTREIIAKAEERLEHR

Solvent-accessible surface area (backbone atoms only — not comparable to full-atom values): 4483 Å² total; per-residue (Å²): 134,93,56,85,80,38,64,70,51,49,52,51,51,48,52,52,30,40,51,30,45,76,70,75,40,85,38,71,52,77,56,62,60,54,76,75,33,61,72,54,41,37,49,42,52,75,47,48,47,71,46,77,50,66,61,82,91,43,48,66,62,47,50,54,48,49,52,56,40,51,53,58,60,76,76,104